Protein AF-A0A533SRE5-F1 (afdb_monomer_lite)

Secondary structure (DSSP, 8-state):
-HHHHHHHHHHHHHHH--HHHHHHHHHHHHHHHHHHHHHHHHHHHHHHHHHTTT-HHHHHHHHHHHHHHHHHHHHHHHHHHHHHHHGGG-

Sequence (90 aa):
MGLIGLIVASVANIFFASAALDWILTYVGVIIFTGLAAYDSQKIQQIGHSAASMGDEALSRASIIGALALYLDFVNLFLYMLRLFGRSRD

Structure (mmCIF, N/CA/C/O backbone):
data_AF-A0A533SRE5-F1
#
_entry.id   AF-A0A533SRE5-F1
#
loop_
_atom_site.group_PDB
_atom_site.id
_atom_site.type_symbol
_atom_site.label_atom_id
_atom_site.label_alt_id
_atom_site.label_comp_id
_atom_site.label_asym_id
_atom_site.label_entity_id
_atom_site.label_seq_id
_atom_site.pdbx_PDB_ins_code
_atom_site.Cartn_x
_atom_site.Cartn_y
_atom_site.Cartn_z
_atom_site.occupancy
_atom_site.B_iso_or_equiv
_atom_site.auth_seq_id
_atom_site.auth_comp_id
_atom_site.auth_asym_id
_atom_site.auth_atom_id
_atom_site.pdbx_PDB_model_num
ATOM 1 N N . MET A 1 1 ? -0.177 -12.452 1.533 1.00 61.34 1 MET A N 1
ATOM 2 C CA . MET A 1 1 ? 0.428 -13.240 0.433 1.00 61.34 1 MET A CA 1
ATOM 3 C C . MET A 1 1 ? 0.778 -12.383 -0.789 1.00 61.34 1 MET A C 1
ATOM 5 O O . MET A 1 1 ? 1.928 -12.441 -1.199 1.00 61.34 1 MET A O 1
ATOM 9 N N . GLY A 1 2 ? -0.117 -11.531 -1.322 1.00 65.44 2 GLY A N 1
ATOM 10 C CA . GLY A 1 2 ? 0.191 -10.669 -2.489 1.00 65.44 2 GLY A CA 1
ATOM 11 C C . GLY A 1 2 ? 1.354 -9.677 -2.294 1.00 65.44 2 GLY A C 1
ATOM 12 O O . GLY A 1 2 ? 2.203 -9.541 -3.168 1.00 65.44 2 GLY A O 1
ATOM 13 N N . LEU A 1 3 ? 1.453 -9.071 -1.107 1.00 69.81 3 LEU A N 1
ATOM 14 C CA . LEU A 1 3 ? 2.536 -8.151 -0.722 1.00 69.81 3 LEU A CA 1
ATOM 15 C C . LEU A 1 3 ? 3.932 -8.804 -0.785 1.00 69.81 3 LEU A C 1
ATOM 17 O O . LEU A 1 3 ? 4.879 -8.212 -1.291 1.00 69.81 3 LEU A O 1
ATOM 21 N N . ILE A 1 4 ? 4.043 -10.062 -0.343 1.00 75.94 4 ILE A N 1
ATOM 22 C CA . ILE A 1 4 ? 5.304 -10.822 -0.363 1.00 75.94 4 ILE A CA 1
ATOM 23 C C . ILE A 1 4 ? 5.716 -11.137 -1.807 1.00 75.94 4 ILE A C 1
ATOM 25 O O . ILE A 1 4 ? 6.887 -11.002 -2.148 1.00 75.94 4 ILE A O 1
ATOM 29 N N . GLY A 1 5 ? 4.760 -11.486 -2.674 1.00 72.56 5 GLY A N 1
ATOM 30 C CA . GLY A 1 5 ? 5.021 -11.700 -4.101 1.00 72.56 5 GLY A CA 1
ATOM 31 C C . GLY A 1 5 ? 5.557 -10.448 -4.803 1.00 72.56 5 GLY A C 1
ATOM 32 O O . GLY A 1 5 ? 6.506 -10.546 -5.576 1.00 72.56 5 GLY A O 1
ATOM 33 N N . LEU A 1 6 ? 5.018 -9.265 -4.480 1.00 72.81 6 LEU A N 1
ATOM 34 C CA . LEU A 1 6 ? 5.516 -7.986 -5.005 1.00 72.81 6 LEU A CA 1
A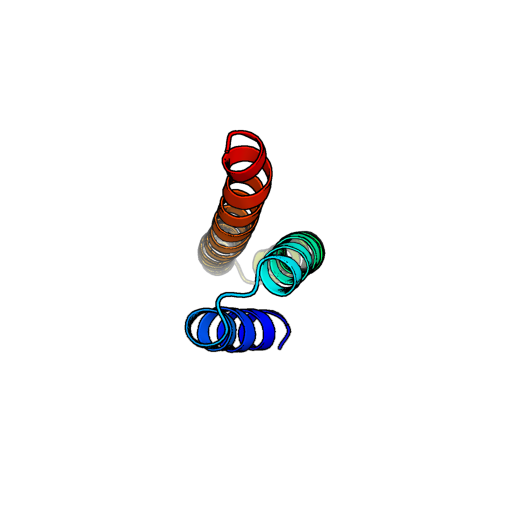TOM 35 C C . LEU A 1 6 ? 6.926 -7.647 -4.512 1.00 72.81 6 LEU A C 1
ATOM 37 O O . LEU A 1 6 ? 7.725 -7.127 -5.287 1.00 72.81 6 LEU A O 1
ATOM 41 N N . ILE A 1 7 ? 7.249 -7.960 -3.255 1.00 78.56 7 ILE A N 1
ATOM 42 C CA . ILE A 1 7 ? 8.596 -7.761 -2.701 1.00 78.56 7 ILE A CA 1
ATOM 43 C C . ILE A 1 7 ? 9.603 -8.695 -3.382 1.00 78.56 7 ILE A C 1
ATOM 45 O O . ILE A 1 7 ? 10.670 -8.256 -3.800 1.00 78.56 7 ILE A O 1
ATOM 49 N N . VAL A 1 8 ? 9.267 -9.975 -3.549 1.00 80.31 8 VAL A N 1
ATOM 50 C CA . VAL A 1 8 ? 10.152 -10.928 -4.238 1.00 80.31 8 VAL A CA 1
ATOM 51 C C . VAL A 1 8 ? 10.357 -10.518 -5.696 1.00 80.31 8 VAL A C 1
ATOM 53 O O . VAL A 1 8 ? 11.481 -10.544 -6.193 1.00 80.31 8 VAL A O 1
ATOM 56 N N . ALA A 1 9 ? 9.294 -10.090 -6.376 1.00 74.31 9 ALA A N 1
ATOM 57 C CA . ALA A 1 9 ? 9.375 -9.679 -7.768 1.00 74.31 9 ALA A CA 1
ATOM 58 C C . ALA A 1 9 ? 10.136 -8.355 -7.960 1.00 74.31 9 ALA A C 1
ATOM 60 O O . ALA A 1 9 ? 10.868 -8.216 -8.938 1.00 74.31 9 ALA A O 1
ATOM 61 N N . SER A 1 10 ? 10.030 -7.405 -7.022 1.00 72.00 10 SER A N 1
ATOM 62 C CA . SER A 1 10 ? 10.808 -6.161 -7.071 1.00 72.00 10 SER A CA 1
ATOM 63 C C . SER A 1 10 ? 12.300 -6.417 -6.860 1.00 72.00 10 SER A C 1
ATOM 65 O O . SER A 1 10 ? 13.111 -5.860 -7.595 1.00 72.00 10 SER A O 1
ATOM 67 N N . VAL A 1 11 ? 12.661 -7.316 -5.938 1.00 81.69 11 VAL A N 1
ATOM 68 C CA . VAL A 1 11 ? 14.050 -7.745 -5.723 1.00 81.69 11 VAL A CA 1
ATOM 69 C C . VAL A 1 11 ? 14.586 -8.496 -6.940 1.00 81.69 11 VAL A C 1
ATOM 71 O O . VAL A 1 11 ? 15.688 -8.205 -7.394 1.00 81.69 11 VAL A O 1
ATOM 74 N N . ALA A 1 12 ? 13.806 -9.414 -7.517 1.00 79.00 12 ALA A N 1
ATOM 75 C CA . ALA A 1 12 ? 14.200 -10.122 -8.733 1.00 79.00 12 ALA A CA 1
ATOM 76 C C . ALA A 1 12 ? 14.438 -9.152 -9.904 1.00 79.00 12 ALA A C 1
ATOM 78 O O . ALA A 1 12 ? 15.418 -9.294 -10.633 1.00 79.00 12 ALA A O 1
ATOM 79 N N . ASN A 1 13 ? 13.596 -8.126 -10.059 1.00 78.12 13 ASN A N 1
ATOM 80 C CA . ASN A 1 13 ? 13.725 -7.166 -11.151 1.00 78.12 13 ASN A CA 1
ATOM 81 C C . ASN A 1 13 ? 15.004 -6.307 -11.079 1.00 78.12 13 ASN A C 1
ATOM 83 O O . ASN A 1 13 ? 15.484 -5.870 -12.122 1.00 78.12 13 ASN A O 1
ATOM 87 N N . ILE A 1 14 ? 15.616 -6.139 -9.898 1.00 78.31 14 ILE A N 1
ATOM 88 C CA . ILE A 1 14 ? 16.931 -5.480 -9.763 1.00 78.31 14 ILE A CA 1
ATOM 89 C C . ILE A 1 14 ? 18.012 -6.237 -10.555 1.00 78.31 14 ILE A C 1
ATOM 91 O O . ILE A 1 14 ? 18.910 -5.612 -11.111 1.00 78.31 14 ILE A O 1
ATOM 95 N N . PHE A 1 15 ? 17.911 -7.567 -10.657 1.00 79.25 15 PHE A N 1
ATOM 96 C CA . PHE A 1 15 ? 18.884 -8.396 -11.377 1.00 79.25 15 PHE A CA 1
ATOM 97 C C . PHE A 1 15 ? 18.623 -8.472 -12.886 1.00 79.25 15 PHE A C 1
ATOM 99 O O . PHE A 1 15 ? 19.567 -8.623 -13.657 1.00 79.25 15 PHE A O 1
ATOM 106 N N . PHE A 1 16 ? 17.361 -8.373 -13.317 1.00 74.25 16 PHE A N 1
ATOM 107 C CA . PHE A 1 16 ? 16.987 -8.471 -14.734 1.00 74.25 16 PHE A CA 1
ATOM 108 C C . PHE A 1 16 ? 16.900 -7.116 -15.449 1.00 74.25 16 PHE A C 1
ATOM 110 O O . PHE A 1 16 ? 16.987 -7.092 -16.675 1.00 74.25 16 PHE A O 1
ATOM 117 N N . ALA A 1 17 ? 16.706 -6.013 -14.713 1.00 70.00 17 ALA A N 1
ATOM 118 C CA . ALA A 1 17 ? 16.622 -4.639 -15.225 1.00 70.00 17 ALA A CA 1
ATOM 119 C C . ALA A 1 17 ? 15.726 -4.481 -16.477 1.00 70.00 17 ALA A C 1
ATOM 121 O O . ALA A 1 17 ? 16.028 -3.715 -17.392 1.00 70.00 17 ALA A O 1
ATOM 122 N N . SER A 1 18 ? 14.621 -5.232 -16.548 1.00 74.38 18 SER A N 1
ATOM 123 C CA . SER A 1 18 ? 13.761 -5.261 -17.732 1.00 74.38 18 SER A CA 1
ATOM 124 C C . SER A 1 18 ? 12.683 -4.187 -17.656 1.00 74.38 18 SER A C 1
ATOM 126 O O . SER A 1 18 ? 11.830 -4.198 -16.764 1.00 74.38 18 SER A O 1
ATOM 128 N N . ALA A 1 19 ? 12.659 -3.300 -18.655 1.00 73.44 19 ALA A N 1
ATOM 129 C CA . ALA A 1 19 ? 11.649 -2.252 -18.758 1.00 73.44 19 ALA A CA 1
ATOM 130 C C . ALA A 1 19 ? 10.223 -2.828 -18.793 1.00 73.44 19 ALA A C 1
ATOM 132 O O . ALA A 1 19 ? 9.339 -2.288 -18.132 1.00 73.44 19 ALA A O 1
ATOM 133 N N . ALA A 1 20 ? 9.999 -3.940 -19.507 1.00 76.25 20 ALA A N 1
ATOM 134 C CA . ALA A 1 20 ? 8.686 -4.579 -19.624 1.00 76.25 20 ALA A CA 1
ATOM 135 C C . ALA A 1 20 ? 8.199 -5.187 -18.297 1.00 76.25 20 ALA A C 1
ATOM 137 O O . ALA A 1 20 ? 7.025 -5.039 -17.950 1.00 76.25 20 ALA A O 1
ATOM 138 N N . LEU A 1 21 ? 9.095 -5.820 -17.528 1.00 74.88 21 LEU A N 1
ATOM 139 C CA . LEU A 1 21 ? 8.756 -6.352 -16.204 1.00 74.88 21 LEU A CA 1
ATOM 140 C C . LEU A 1 21 ? 8.422 -5.230 -15.221 1.00 74.88 21 LEU A C 1
ATOM 142 O O . LEU A 1 21 ? 7.453 -5.351 -14.480 1.00 74.88 21 LEU A O 1
ATOM 146 N N . ASP A 1 22 ? 9.136 -4.106 -15.270 1.00 74.94 22 ASP A N 1
ATOM 147 C CA . ASP A 1 22 ? 8.816 -2.932 -14.452 1.00 74.94 22 ASP A CA 1
ATOM 148 C C . ASP A 1 22 ? 7.401 -2.385 -14.691 1.00 74.94 22 ASP A C 1
ATOM 150 O O . ASP A 1 22 ? 6.708 -2.019 -13.737 1.00 74.94 22 ASP A O 1
ATOM 154 N N . TRP A 1 23 ? 6.965 -2.309 -15.955 1.00 79.56 23 TRP A N 1
ATOM 155 C CA . TRP A 1 23 ? 5.617 -1.840 -16.295 1.00 79.56 23 TRP A CA 1
ATOM 156 C C . TRP A 1 23 ? 4.558 -2.775 -15.708 1.00 79.56 23 TRP A C 1
ATOM 158 O O . TRP A 1 23 ? 3.644 -2.318 -15.021 1.00 79.56 23 TRP A O 1
ATOM 168 N N . ILE A 1 24 ? 4.723 -4.087 -15.904 1.00 83.25 24 ILE A N 1
ATOM 169 C CA . ILE A 1 24 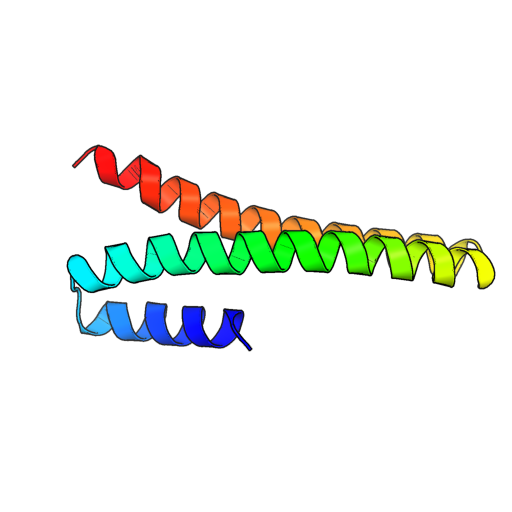? 3.816 -5.103 -15.356 1.00 83.25 24 ILE A CA 1
ATOM 170 C C . ILE A 1 24 ? 3.784 -5.022 -13.826 1.00 83.25 24 ILE A C 1
ATOM 172 O O . ILE A 1 24 ? 2.704 -4.976 -13.241 1.00 83.25 24 ILE A O 1
ATOM 176 N N . LEU A 1 25 ? 4.945 -4.941 -13.173 1.00 81.50 25 LEU A N 1
ATOM 177 C CA . LEU A 1 25 ? 5.044 -4.858 -11.715 1.00 81.50 25 LEU A CA 1
ATOM 178 C C . LEU A 1 25 ? 4.385 -3.602 -11.153 1.00 81.50 25 LEU A C 1
ATOM 180 O O . LEU A 1 25 ? 3.762 -3.666 -10.096 1.00 81.50 25 LEU A O 1
ATOM 184 N N . THR A 1 26 ? 4.483 -2.476 -11.859 1.00 80.56 26 THR A N 1
ATOM 185 C CA . THR A 1 26 ? 3.853 -1.224 -11.431 1.00 80.56 26 THR A CA 1
ATOM 186 C C . THR A 1 26 ? 2.328 -1.320 -11.527 1.00 80.56 26 THR A C 1
ATOM 188 O O . THR A 1 26 ? 1.649 -1.038 -10.543 1.00 80.56 26 THR A O 1
ATOM 191 N N . TYR A 1 27 ? 1.773 -1.789 -12.652 1.00 85.56 27 TYR A N 1
ATOM 192 C CA . TYR A 1 27 ? 0.318 -1.952 -12.802 1.00 85.56 27 TYR A CA 1
ATOM 193 C C . TYR A 1 27 ? -0.263 -2.993 -11.841 1.00 85.56 27 TYR A C 1
ATOM 195 O O . TYR A 1 27 ? -1.269 -2.735 -11.180 1.00 85.56 27 TYR A O 1
ATOM 203 N N . VAL A 1 28 ? 0.386 -4.155 -11.725 1.00 87.06 28 VAL A N 1
ATOM 204 C CA . VAL A 1 28 ? -0.020 -5.214 -10.791 1.00 87.06 28 VAL 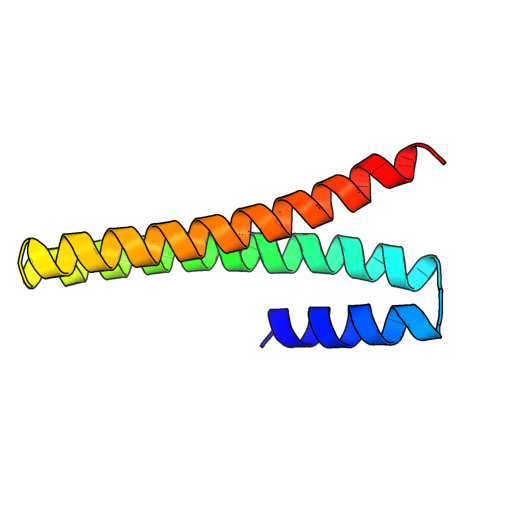A CA 1
ATOM 205 C C . VAL A 1 28 ? 0.083 -4.722 -9.347 1.00 87.06 28 VAL A C 1
ATOM 207 O O . VAL A 1 28 ? -0.821 -4.980 -8.555 1.00 87.06 28 VAL A O 1
ATOM 210 N N . GLY A 1 29 ? 1.130 -3.958 -9.019 1.00 84.44 29 GLY A N 1
ATOM 211 C CA . GLY A 1 29 ? 1.289 -3.291 -7.729 1.00 84.44 29 GLY A CA 1
ATOM 212 C C . GLY A 1 29 ? 0.095 -2.404 -7.389 1.00 84.44 29 GLY A C 1
ATOM 213 O O . GLY A 1 29 ? -0.536 -2.606 -6.354 1.00 84.44 29 GLY A O 1
ATOM 214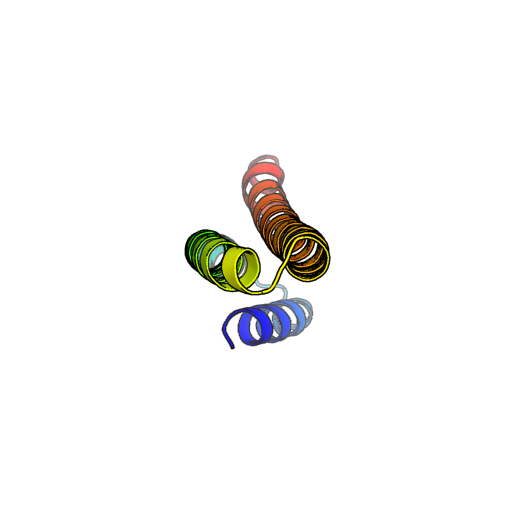 N N . VAL A 1 30 ? -0.282 -1.488 -8.286 1.00 88.25 30 VAL A N 1
ATOM 215 C CA . VAL A 1 30 ? -1.443 -0.603 -8.080 1.00 88.25 30 VAL A CA 1
ATOM 216 C C . VAL A 1 30 ? -2.731 -1.403 -7.876 1.00 88.25 30 VAL A C 1
ATOM 218 O O . VAL A 1 30 ? -3.466 -1.125 -6.931 1.00 88.25 30 VAL A O 1
ATOM 221 N N . ILE A 1 31 ? -3.007 -2.412 -8.710 1.00 89.62 31 ILE A N 1
ATOM 222 C CA . ILE A 1 31 ? -4.238 -3.217 -8.610 1.00 89.62 31 ILE A CA 1
ATOM 223 C C . ILE A 1 31 ? -4.298 -3.967 -7.273 1.00 89.62 31 ILE A C 1
ATOM 225 O O . ILE A 1 31 ? -5.322 -3.925 -6.588 1.00 89.62 31 ILE A O 1
ATOM 229 N N . ILE A 1 32 ? -3.201 -4.617 -6.874 1.00 88.44 32 ILE A N 1
ATOM 230 C CA . ILE A 1 32 ? -3.129 -5.372 -5.617 1.00 88.44 32 ILE A CA 1
ATOM 231 C C . ILE A 1 32 ? -3.289 -4.440 -4.416 1.00 88.44 32 ILE A C 1
ATOM 233 O O . ILE A 1 32 ? -4.101 -4.730 -3.542 1.00 88.44 32 ILE A O 1
ATOM 237 N N . PHE A 1 33 ? -2.557 -3.324 -4.368 1.00 86.38 33 PHE A N 1
ATOM 238 C CA . PHE A 1 33 ? -2.630 -2.395 -3.238 1.00 86.38 33 PHE A CA 1
ATOM 239 C C . PHE A 1 33 ? -3.974 -1.673 -3.153 1.00 86.38 33 PHE A C 1
ATOM 241 O O . PHE A 1 33 ? -4.471 -1.466 -2.053 1.00 86.38 33 PHE A O 1
ATOM 248 N N . THR A 1 34 ? -4.615 -1.372 -4.286 1.00 89.44 34 THR A N 1
ATOM 249 C CA . THR A 1 34 ? -5.980 -0.819 -4.291 1.00 89.44 34 THR A CA 1
ATOM 250 C C . THR A 1 34 ? -6.981 -1.830 -3.727 1.00 89.44 34 THR A C 1
ATOM 252 O O . THR A 1 34 ? -7.814 -1.479 -2.894 1.00 89.44 34 THR A O 1
ATOM 255 N N . GLY A 1 35 ? -6.892 -3.097 -4.148 1.00 89.75 35 GLY A N 1
ATOM 256 C CA . GLY A 1 35 ? -7.761 -4.163 -3.646 1.00 89.75 35 GLY A CA 1
ATOM 257 C C . GLY A 1 35 ? -7.542 -4.462 -2.160 1.00 89.75 35 GLY A C 1
ATOM 258 O O . GLY A 1 35 ? -8.512 -4.630 -1.423 1.00 89.75 35 GLY A O 1
ATOM 259 N N . LEU A 1 36 ? -6.283 -4.480 -1.710 1.00 88.25 36 LEU A N 1
ATOM 260 C CA . LEU A 1 36 ? -5.931 -4.645 -0.298 1.00 88.25 36 LEU A CA 1
ATOM 261 C C . LEU A 1 36 ? -6.446 -3.476 0.543 1.00 88.25 36 LEU A C 1
ATOM 263 O O . LEU A 1 36 ? -7.155 -3.720 1.509 1.00 88.25 36 LEU A O 1
ATOM 267 N N . ALA A 1 37 ? -6.219 -2.230 0.121 1.00 88.88 37 ALA A N 1
ATOM 268 C CA . ALA A 1 37 ? -6.707 -1.053 0.837 1.00 88.88 37 ALA A CA 1
ATOM 269 C C . ALA A 1 37 ? -8.242 -1.043 0.970 1.00 88.88 37 ALA A C 1
ATOM 271 O O . ALA A 1 37 ? -8.783 -0.709 2.026 1.00 88.88 37 ALA A O 1
ATOM 272 N N . ALA A 1 38 ? -8.963 -1.446 -0.084 1.00 90.00 38 ALA A N 1
ATOM 273 C CA . ALA A 1 38 ? -10.419 -1.574 -0.040 1.00 90.00 38 ALA A CA 1
ATOM 274 C C . ALA A 1 38 ? -10.873 -2.659 0.952 1.00 90.00 38 ALA A C 1
ATOM 276 O O . ALA A 1 38 ? -11.836 -2.455 1.695 1.00 90.00 38 ALA A O 1
ATOM 277 N N . TYR A 1 39 ? -10.174 -3.796 0.989 1.00 90.06 39 TYR A N 1
ATOM 278 C CA . TYR A 1 39 ? -10.446 -4.871 1.940 1.00 90.06 39 TYR A CA 1
ATOM 279 C C . TYR A 1 39 ? -10.132 -4.456 3.382 1.00 90.06 39 TYR A C 1
ATOM 281 O O . TYR A 1 39 ? -10.955 -4.654 4.278 1.00 90.06 39 TYR A O 1
ATOM 289 N N . ASP A 1 40 ? -8.976 -3.838 3.615 1.00 89.25 40 ASP A N 1
ATOM 290 C CA . ASP A 1 40 ? -8.545 -3.421 4.944 1.00 89.25 40 ASP A CA 1
ATOM 291 C C . ASP A 1 40 ? -9.435 -2.302 5.498 1.00 89.25 40 ASP A C 1
ATOM 293 O O . ASP A 1 40 ? -9.772 -2.330 6.681 1.00 89.25 40 ASP A O 1
ATOM 297 N N . SER A 1 41 ? -9.960 -1.410 4.649 1.00 87.94 41 SER A N 1
ATOM 298 C CA . SER A 1 41 ? -10.988 -0.437 5.043 1.00 87.94 41 SER A CA 1
ATOM 299 C C . SER A 1 41 ? -12.251 -1.112 5.601 1.00 87.94 41 SER A C 1
ATOM 301 O O . SER A 1 41 ? -12.712 -0.763 6.692 1.00 87.94 41 SER A O 1
ATOM 303 N N . GLN A 1 42 ? -12.771 -2.136 4.913 1.00 91.00 42 GLN A N 1
ATOM 304 C CA . GLN A 1 42 ? -13.943 -2.892 5.379 1.00 91.00 42 GLN A CA 1
ATOM 305 C C . GLN A 1 42 ? -13.641 -3.670 6.665 1.00 91.00 42 GLN A C 1
ATOM 307 O O . GLN A 1 42 ? -14.439 -3.683 7.605 1.00 91.00 42 GLN A O 1
ATOM 312 N N . LYS A 1 43 ? -12.459 -4.285 6.741 1.00 88.50 43 LYS A N 1
ATOM 313 C CA . LYS A 1 43 ? -12.013 -5.034 7.916 1.00 88.50 43 LYS A CA 1
ATOM 314 C C . LYS A 1 43 ? -11.885 -4.135 9.146 1.00 88.50 43 LYS A C 1
ATOM 316 O O . LYS A 1 43 ? -12.350 -4.510 10.220 1.00 88.50 43 LYS A O 1
ATOM 321 N N . ILE A 1 44 ? -11.294 -2.948 9.008 1.00 87.44 44 ILE A N 1
ATOM 322 C CA . ILE A 1 44 ? -11.160 -1.975 10.102 1.00 87.44 44 ILE A CA 1
ATOM 323 C C . ILE A 1 44 ? -12.537 -1.515 10.579 1.00 87.44 44 ILE A C 1
ATOM 325 O O . ILE A 1 44 ? -12.767 -1.440 11.786 1.00 87.44 44 ILE A O 1
ATOM 329 N N . GLN A 1 45 ? -13.478 -1.282 9.660 1.00 87.12 45 GLN A N 1
ATOM 330 C CA . GLN A 1 45 ? -14.856 -0.959 10.020 1.00 87.12 45 GLN A CA 1
ATOM 331 C C . GLN A 1 45 ? -15.494 -2.086 10.848 1.00 87.12 45 GLN A C 1
ATOM 333 O O . GLN A 1 45 ? -16.080 -1.815 11.897 1.00 87.12 45 GLN A O 1
ATOM 338 N N . GLN A 1 46 ? -15.343 -3.348 10.439 1.00 87.25 46 GLN A N 1
ATOM 339 C CA . GLN A 1 46 ? -15.866 -4.502 11.179 1.00 87.25 46 GLN A CA 1
ATOM 340 C C . GLN A 1 46 ? -15.226 -4.650 12.571 1.00 87.25 46 GLN A C 1
ATOM 342 O O . GLN A 1 46 ? -15.921 -4.922 13.556 1.00 87.25 46 GLN A O 1
ATOM 347 N N . ILE A 1 47 ? -13.912 -4.436 12.671 1.00 85.00 47 ILE A N 1
ATOM 348 C CA . ILE A 1 47 ? -13.186 -4.457 13.947 1.00 85.00 47 ILE A CA 1
ATOM 349 C C . ILE A 1 47 ? -13.685 -3.331 14.856 1.00 85.00 47 ILE A C 1
ATOM 351 O O . ILE A 1 47 ? -13.919 -3.581 16.033 1.00 85.00 47 ILE A O 1
ATOM 355 N N . GLY A 1 48 ? -13.915 -2.125 14.329 1.00 83.44 48 GLY A N 1
ATOM 356 C CA . GLY A 1 48 ? -14.444 -0.994 15.096 1.00 83.44 48 GLY A CA 1
ATOM 357 C C . GLY A 1 48 ? -15.816 -1.276 15.718 1.00 83.44 48 GLY A C 1
ATOM 358 O O . GLY A 1 48 ? -16.015 -1.014 16.902 1.00 83.44 48 GLY A O 1
ATOM 359 N N . HIS A 1 49 ? -16.731 -1.894 14.964 1.00 82.44 49 HIS A N 1
ATOM 360 C CA . HIS A 1 49 ? -18.049 -2.296 15.483 1.00 82.44 49 HIS A CA 1
ATOM 361 C C . HIS A 1 49 ? -17.938 -3.365 16.577 1.00 82.44 49 HIS A C 1
ATOM 363 O O . HIS A 1 49 ? -18.684 -3.343 17.552 1.00 82.44 49 HIS A O 1
ATOM 369 N N . SER A 1 50 ? -16.983 -4.284 16.431 1.00 80.75 50 SER A N 1
ATOM 370 C CA . SER A 1 50 ? -16.740 -5.354 17.404 1.00 80.75 50 SER A CA 1
ATOM 371 C C . SER A 1 50 ? -16.082 -4.810 18.679 1.00 80.75 50 SER A C 1
ATOM 373 O O . SER A 1 50 ? -16.489 -5.151 19.787 1.00 80.75 50 SER A O 1
ATOM 375 N N . ALA A 1 51 ? -15.111 -3.906 18.539 1.00 79.44 51 ALA A N 1
ATOM 376 C CA . ALA A 1 51 ? -14.386 -3.273 19.638 1.00 79.44 51 ALA A CA 1
ATOM 377 C C . ALA A 1 51 ? -15.266 -2.315 20.457 1.00 79.44 51 ALA A C 1
ATOM 379 O O . ALA A 1 51 ? -15.087 -2.222 21.668 1.00 79.44 51 ALA A O 1
ATOM 380 N N . ALA A 1 52 ? -16.266 -1.676 19.835 1.00 75.62 52 ALA A N 1
ATOM 381 C CA . ALA A 1 52 ? -17.252 -0.847 20.534 1.00 75.62 52 ALA A CA 1
ATOM 382 C C . ALA A 1 52 ? -18.027 -1.624 21.619 1.00 75.62 52 ALA A C 1
ATOM 384 O O . ALA A 1 52 ? -18.443 -1.044 22.616 1.00 75.62 52 ALA A O 1
ATOM 385 N N . SER A 1 53 ? -18.174 -2.946 21.462 1.00 76.62 53 SER A N 1
ATOM 386 C CA . SER A 1 53 ? -18.819 -3.817 22.457 1.00 76.62 53 SER A CA 1
ATOM 387 C C . SER A 1 53 ? -17.910 -4.212 23.632 1.00 76.62 53 SER A C 1
ATOM 389 O O . SER A 1 53 ? -18.397 -4.700 24.648 1.00 76.62 53 SER A O 1
ATOM 391 N N . MET A 1 54 ? -16.595 -3.991 23.509 1.00 77.38 54 MET A N 1
ATOM 392 C CA . MET A 1 54 ? -15.571 -4.402 24.479 1.00 77.38 54 MET A CA 1
ATOM 393 C C . MET A 1 54 ? -15.084 -3.250 25.381 1.00 77.38 54 MET A C 1
ATOM 395 O O . MET A 1 54 ? -14.316 -3.497 26.310 1.00 77.38 54 MET A O 1
ATOM 399 N N . GLY A 1 55 ? -15.530 -2.011 25.131 1.00 84.31 55 GLY A N 1
ATOM 400 C CA . GLY A 1 55 ? -15.207 -0.808 25.912 1.00 84.31 55 GLY A CA 1
ATOM 401 C C . GLY A 1 55 ? -14.284 0.194 25.198 1.00 84.31 55 GLY A C 1
ATOM 402 O O . GLY A 1 55 ? -13.626 -0.128 24.207 1.00 84.31 55 GLY A O 1
ATOM 403 N N . ASP A 1 56 ? -14.216 1.422 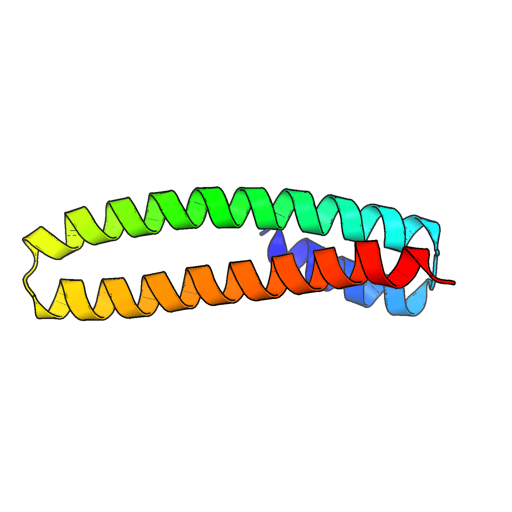25.728 1.00 81.88 56 ASP A N 1
ATOM 404 C CA . ASP A 1 56 ? -13.520 2.564 25.101 1.00 81.88 56 ASP A CA 1
ATOM 405 C C . ASP A 1 56 ? -12.016 2.340 24.880 1.00 81.88 56 ASP A C 1
ATOM 407 O O . ASP A 1 56 ? -11.455 2.769 23.869 1.00 81.88 56 ASP A O 1
ATOM 411 N N . GLU A 1 57 ? -11.339 1.635 25.790 1.00 84.38 57 GLU A N 1
ATOM 412 C CA . GLU A 1 57 ? -9.899 1.390 25.659 1.00 84.38 57 GLU A CA 1
ATOM 413 C C . GLU A 1 57 ? -9.582 0.435 24.495 1.00 84.38 57 GLU A C 1
ATOM 415 O O . GLU A 1 57 ? -8.629 0.653 23.740 1.00 84.38 57 GLU A O 1
ATOM 420 N N . ALA A 1 58 ? -10.411 -0.594 24.297 1.00 83.12 58 ALA A N 1
ATOM 421 C CA . ALA A 1 58 ? -10.284 -1.518 23.174 1.00 83.12 58 ALA A CA 1
ATOM 422 C C . ALA A 1 58 ? -10.566 -0.811 21.838 1.00 83.12 58 ALA A C 1
ATOM 424 O O . ALA A 1 58 ? -9.844 -1.027 20.861 1.00 83.12 58 ALA A O 1
ATOM 425 N N . LEU A 1 59 ? -11.559 0.082 21.810 1.00 86.25 59 LEU A N 1
ATOM 426 C CA . LEU A 1 59 ? -11.902 0.892 20.641 1.00 86.25 59 LEU A CA 1
ATOM 427 C C . LEU A 1 59 ? -10.778 1.870 20.254 1.00 86.25 59 LEU A C 1
ATOM 429 O O . LEU A 1 59 ? -10.430 1.990 19.076 1.00 86.25 59 LEU A O 1
ATOM 433 N N . SER A 1 60 ? -10.156 2.525 21.236 1.00 86.31 60 SER A N 1
ATOM 434 C CA . SER A 1 60 ? -9.016 3.424 21.013 1.00 86.31 60 SER A CA 1
ATOM 435 C C . SER A 1 60 ? -7.815 2.682 20.414 1.00 86.31 60 SER A C 1
ATOM 437 O O . SER A 1 60 ? -7.274 3.072 19.380 1.00 86.31 60 SER A O 1
ATOM 439 N N . ARG A 1 61 ? -7.442 1.527 20.979 1.00 87.19 61 ARG A N 1
ATOM 440 C CA . ARG A 1 61 ? -6.338 0.717 20.437 1.00 87.19 61 ARG A CA 1
ATOM 441 C C . ARG A 1 61 ? -6.642 0.194 19.031 1.00 87.19 61 ARG A C 1
ATOM 443 O O . ARG A 1 61 ? -5.777 0.249 18.157 1.00 87.19 61 ARG A O 1
ATOM 450 N N . ALA A 1 62 ? -7.865 -0.285 18.802 1.00 87.56 62 ALA A N 1
ATOM 451 C CA . ALA A 1 62 ? -8.296 -0.785 17.500 1.00 87.56 62 ALA A CA 1
ATOM 452 C C . ALA A 1 62 ? -8.274 0.306 16.420 1.00 87.56 62 ALA A C 1
ATOM 454 O O . ALA A 1 62 ? -7.837 0.047 15.300 1.00 87.56 62 ALA A O 1
ATOM 455 N N . SER A 1 63 ? -8.694 1.529 16.755 1.00 87.56 63 SER A N 1
ATOM 456 C CA . SER A 1 63 ? -8.684 2.654 15.815 1.00 87.56 63 SER A CA 1
ATOM 457 C C . SER A 1 63 ? -7.266 3.114 15.464 1.00 87.56 63 SER A C 1
ATOM 459 O O . SER A 1 63 ? -6.998 3.351 14.289 1.00 87.56 63 SER A O 1
ATOM 461 N N . ILE A 1 64 ? -6.328 3.140 16.420 1.00 91.00 64 ILE A N 1
ATOM 462 C CA . ILE A 1 64 ? -4.912 3.455 16.151 1.00 91.00 64 ILE A CA 1
ATOM 463 C C . ILE A 1 64 ? -4.277 2.410 15.224 1.00 91.00 64 ILE A C 1
ATOM 465 O O . ILE A 1 64 ? -3.645 2.767 14.230 1.00 91.00 64 ILE A O 1
ATOM 469 N N . ILE A 1 65 ? -4.454 1.117 15.521 1.00 89.50 65 ILE A N 1
ATOM 470 C CA . ILE A 1 65 ? -3.892 0.032 14.699 1.00 89.50 65 ILE A CA 1
ATOM 471 C C . ILE A 1 65 ? -4.531 0.025 13.306 1.00 89.50 65 ILE A C 1
ATOM 473 O O . ILE A 1 65 ? -3.827 -0.139 12.310 1.00 89.50 65 ILE A O 1
ATOM 477 N N . GLY A 1 66 ? -5.847 0.239 13.225 1.00 89.31 66 GLY A N 1
ATOM 478 C CA . GLY A 1 66 ? -6.554 0.350 11.954 1.00 89.31 66 GLY A CA 1
ATOM 479 C C . GLY A 1 66 ? -6.048 1.523 11.116 1.00 89.31 66 GLY A C 1
ATOM 480 O O . GLY A 1 66 ? -5.711 1.346 9.948 1.00 89.31 66 GLY A O 1
ATOM 481 N N . ALA A 1 67 ? -5.907 2.705 11.717 1.00 90.19 67 ALA A N 1
ATOM 482 C CA . ALA A 1 67 ? -5.375 3.880 11.034 1.00 90.19 67 ALA A CA 1
ATOM 483 C C . ALA A 1 67 ? -3.936 3.663 10.535 1.00 90.19 67 ALA A C 1
ATOM 485 O O . ALA A 1 67 ? -3.617 4.042 9.410 1.00 90.19 67 ALA A O 1
ATOM 486 N N . LEU A 1 68 ? -3.079 3.017 11.334 1.00 91.38 68 LEU A N 1
ATOM 487 C CA . LEU A 1 68 ? -1.710 2.685 10.937 1.00 91.38 68 LEU A CA 1
ATOM 488 C C . LEU A 1 68 ? -1.675 1.718 9.744 1.00 91.38 68 LEU A C 1
ATOM 490 O O . LEU A 1 68 ? -0.896 1.930 8.818 1.00 91.38 68 LEU A O 1
ATOM 494 N N . ALA A 1 69 ? -2.523 0.686 9.734 1.00 88.44 69 ALA A N 1
ATOM 495 C CA . ALA A 1 69 ? -2.616 -0.237 8.603 1.00 88.44 69 ALA A CA 1
ATOM 496 C C . ALA A 1 69 ? -3.023 0.498 7.314 1.00 88.44 69 ALA A C 1
ATOM 498 O O . ALA A 1 69 ? -2.314 0.418 6.312 1.00 88.44 69 ALA A O 1
ATOM 499 N N . LEU A 1 70 ? -4.082 1.313 7.381 1.00 88.81 70 LEU A N 1
ATOM 500 C CA . LEU A 1 70 ? -4.563 2.089 6.235 1.00 88.81 70 LEU A CA 1
ATOM 501 C C . LEU A 1 70 ? -3.512 3.095 5.728 1.00 88.81 70 LEU A C 1
ATOM 503 O O . LEU A 1 70 ? -3.387 3.323 4.526 1.00 88.81 70 LEU A O 1
ATOM 507 N N . TYR A 1 71 ? -2.738 3.690 6.643 1.00 91.44 71 TYR A N 1
ATOM 508 C CA . TYR A 1 71 ? -1.628 4.580 6.305 1.00 91.44 71 TYR A CA 1
ATOM 509 C C . TYR A 1 71 ? -0.535 3.853 5.512 1.00 91.44 71 TYR A C 1
ATOM 511 O O . TYR A 1 71 ? -0.060 4.373 4.502 1.00 91.44 71 TYR A O 1
ATOM 519 N N . LEU A 1 72 ? -0.150 2.645 5.930 1.00 88.94 72 LEU A N 1
ATOM 520 C CA . LEU A 1 72 ? 0.861 1.849 5.229 1.00 88.94 72 LEU A CA 1
ATOM 521 C C . LEU A 1 72 ? 0.396 1.436 3.827 1.00 88.94 72 LEU A C 1
ATOM 523 O O . LEU A 1 72 ? 1.182 1.498 2.877 1.00 88.94 72 LEU A O 1
ATOM 527 N N . ASP A 1 73 ? -0.876 1.071 3.671 1.00 88.00 73 ASP A N 1
ATOM 528 C CA . ASP A 1 73 ? -1.449 0.769 2.356 1.00 88.00 73 ASP A CA 1
ATOM 529 C C . ASP A 1 73 ? -1.449 1.999 1.447 1.00 88.00 73 ASP A C 1
ATOM 531 O O . ASP A 1 73 ? -1.047 1.918 0.282 1.00 88.00 73 ASP A O 1
ATOM 535 N N . PHE A 1 74 ? -1.825 3.158 1.994 1.00 89.50 74 PHE A N 1
ATOM 536 C CA . PHE A 1 74 ? -1.822 4.420 1.265 1.00 89.50 74 PHE A CA 1
ATOM 537 C C . PHE A 1 74 ? -0.417 4.815 0.798 1.00 89.50 74 PHE A C 1
ATOM 539 O O . PHE A 1 74 ? -0.245 5.187 -0.362 1.00 89.50 74 PHE A O 1
ATOM 546 N N . VAL A 1 75 ? 0.601 4.696 1.658 1.00 90.62 75 VAL A N 1
ATOM 547 C CA . VAL A 1 75 ? 1.996 4.993 1.294 1.00 90.62 75 VAL A CA 1
ATOM 548 C C . VAL A 1 75 ? 2.463 4.099 0.147 1.00 90.62 75 VAL A C 1
ATOM 550 O O . VAL A 1 75 ? 3.048 4.595 -0.815 1.00 90.62 75 VAL A O 1
ATOM 553 N N . ASN A 1 76 ? 2.179 2.797 0.203 1.00 86.81 76 ASN A N 1
ATOM 554 C CA . ASN A 1 76 ? 2.568 1.882 -0.867 1.00 86.81 76 ASN A CA 1
ATOM 555 C C . ASN A 1 76 ? 1.874 2.227 -2.187 1.00 86.81 76 ASN A C 1
ATOM 557 O O . ASN A 1 76 ? 2.541 2.369 -3.212 1.00 86.81 76 ASN A O 1
ATOM 561 N N . LEU A 1 77 ? 0.554 2.426 -2.162 1.00 88.12 77 LEU A N 1
ATOM 562 C CA . LEU A 1 77 ? -0.208 2.842 -3.337 1.00 88.12 77 LEU A CA 1
ATOM 563 C C . LEU A 1 77 ? 0.347 4.149 -3.923 1.00 88.12 77 LEU A C 1
ATOM 565 O O . LEU A 1 77 ? 0.571 4.243 -5.130 1.00 88.12 77 LEU A O 1
ATOM 569 N N . PHE A 1 78 ? 0.636 5.129 -3.068 1.00 90.31 78 PHE A N 1
ATOM 570 C CA . PHE A 1 78 ? 1.199 6.413 -3.463 1.00 90.31 78 PHE A CA 1
ATOM 571 C C . PHE A 1 78 ? 2.566 6.267 -4.142 1.00 90.31 78 PHE A C 1
ATOM 573 O O . PHE A 1 78 ? 2.792 6.874 -5.187 1.00 90.31 78 PHE A O 1
ATOM 580 N N . LEU A 1 79 ? 3.458 5.418 -3.621 1.00 86.88 79 LEU A N 1
ATOM 581 C CA . LEU A 1 79 ? 4.754 5.138 -4.249 1.00 86.88 79 LEU A CA 1
ATOM 582 C C . LEU A 1 79 ? 4.603 4.483 -5.629 1.00 86.88 79 LEU A C 1
ATOM 584 O O . LEU A 1 79 ? 5.335 4.838 -6.557 1.00 86.88 79 LEU A O 1
ATOM 588 N N . TYR A 1 80 ? 3.646 3.566 -5.802 1.00 85.56 80 TYR A N 1
ATOM 589 C CA . TYR A 1 80 ? 3.359 2.993 -7.120 1.00 85.56 80 TYR A CA 1
ATOM 590 C C . TYR A 1 80 ? 2.778 4.027 -8.086 1.00 85.56 80 TYR A C 1
ATOM 592 O O . TYR A 1 80 ? 3.181 4.059 -9.249 1.00 85.56 80 TYR A O 1
ATOM 600 N N . MET A 1 81 ? 1.895 4.913 -7.616 1.00 85.94 81 MET A N 1
ATOM 601 C CA . MET A 1 81 ? 1.379 6.017 -8.429 1.00 85.94 81 MET A CA 1
ATOM 602 C C . MET A 1 81 ? 2.490 6.991 -8.834 1.00 85.94 81 MET A C 1
ATOM 604 O O . MET A 1 81 ? 2.576 7.371 -10.000 1.00 85.94 81 MET A O 1
ATOM 608 N N . LEU A 1 82 ? 3.382 7.352 -7.906 1.00 87.44 82 LEU A N 1
ATOM 609 C CA . LEU A 1 82 ? 4.555 8.179 -8.194 1.00 87.44 82 LEU A CA 1
ATOM 610 C C . LEU A 1 82 ? 5.463 7.529 -9.235 1.00 87.44 82 LEU A C 1
ATOM 612 O O . LEU A 1 82 ? 5.939 8.215 -10.132 1.00 87.44 82 LEU A O 1
ATOM 616 N N . ARG A 1 83 ? 5.684 6.215 -9.154 1.00 81.75 83 ARG A N 1
ATOM 617 C CA . ARG A 1 83 ? 6.468 5.485 -10.156 1.00 81.75 83 ARG A CA 1
ATOM 618 C C . ARG A 1 83 ? 5.791 5.502 -11.528 1.00 81.75 83 ARG A C 1
ATOM 620 O O . ARG A 1 83 ? 6.471 5.693 -12.529 1.00 81.75 83 ARG A O 1
ATOM 627 N N . LEU A 1 84 ? 4.470 5.337 -11.572 1.00 82.19 84 LEU A N 1
ATOM 628 C CA . LEU A 1 84 ? 3.690 5.336 -12.810 1.00 82.19 84 LEU A CA 1
ATOM 629 C C . LEU A 1 84 ? 3.697 6.714 -13.494 1.00 82.19 84 LEU A C 1
ATOM 631 O O . LEU A 1 84 ? 3.952 6.809 -14.693 1.00 82.19 84 LEU A O 1
ATOM 635 N N . PHE A 1 85 ? 3.483 7.791 -12.734 1.00 83.12 85 PHE A N 1
ATOM 636 C CA . PHE A 1 85 ? 3.451 9.153 -13.277 1.00 83.12 85 PHE A CA 1
ATOM 637 C C . PHE A 1 85 ? 4.838 9.782 -13.457 1.00 83.12 85 PHE A C 1
ATOM 639 O O . PHE A 1 85 ? 5.057 10.520 -14.414 1.00 83.12 85 PHE A O 1
ATOM 646 N N . GLY A 1 86 ? 5.790 9.489 -12.572 1.00 78.12 86 GLY A N 1
ATOM 647 C CA . GLY A 1 86 ? 7.159 10.008 -12.640 1.00 78.12 86 GLY A CA 1
ATOM 648 C C . GLY A 1 86 ? 7.935 9.479 -13.843 1.00 78.12 86 GLY A C 1
ATOM 649 O O . GLY A 1 86 ? 8.731 10.206 -14.423 1.00 78.12 86 GLY A O 1
ATOM 650 N N . ARG A 1 87 ? 7.637 8.251 -14.275 1.00 66.38 87 ARG A N 1
ATOM 651 C CA . ARG A 1 87 ? 8.283 7.590 -15.417 1.00 66.38 87 ARG A CA 1
ATOM 652 C C . ARG A 1 87 ? 7.741 8.020 -16.781 1.00 66.38 87 ARG A C 1
ATOM 654 O O . ARG A 1 87 ? 8.321 7.670 -17.793 1.00 66.38 87 ARG A O 1
ATOM 661 N N . SER A 1 88 ? 6.659 8.799 -16.823 1.00 58.19 88 SER A N 1
ATOM 662 C CA . SER A 1 88 ? 6.129 9.370 -18.074 1.00 58.19 88 SER A CA 1
ATOM 663 C C . SER A 1 88 ? 6.921 10.601 -18.559 1.00 58.19 88 SER A C 1
ATOM 665 O O . SER A 1 88 ? 6.481 11.274 -19.487 1.00 58.19 88 SER A O 1
ATOM 667 N N . ARG A 1 89 ? 8.028 10.958 -17.886 1.00 57.66 89 ARG A N 1
ATOM 668 C CA . ARG A 1 89 ? 8.803 12.192 -18.118 1.00 57.66 89 ARG A CA 1
ATOM 669 C C . ARG A 1 89 ? 10.212 11.959 -18.687 1.00 57.66 89 ARG A C 1
ATOM 671 O O . ARG A 1 89 ? 10.864 12.956 -18.978 1.00 57.66 89 ARG A O 1
ATOM 678 N N . ASP A 1 90 ? 10.620 10.702 -18.873 1.00 48.12 90 ASP A N 1
ATOM 679 C CA . ASP A 1 90 ? 11.865 10.264 -19.533 1.00 48.12 90 ASP A CA 1
ATOM 680 C C . ASP A 1 90 ? 11.523 9.385 -20.748 1.00 48.12 90 ASP A C 1
ATOM 682 O O . ASP A 1 90 ? 12.237 9.479 -21.771 1.00 48.12 90 ASP A O 1
#

pLDDT: mean 82.0, std 8.4, range [48.12, 91.44]

Foldseek 3Di:
DLVVVLVVLVVVCVVVVDPVSLVVSLVSQLVVLVVVLVVLVVVLVVLLVVQVVVDDVSNVVSVVVSVVVNVVSVVSNVVSVCVVVVVVPD

Radius of gyration: 16.87 Å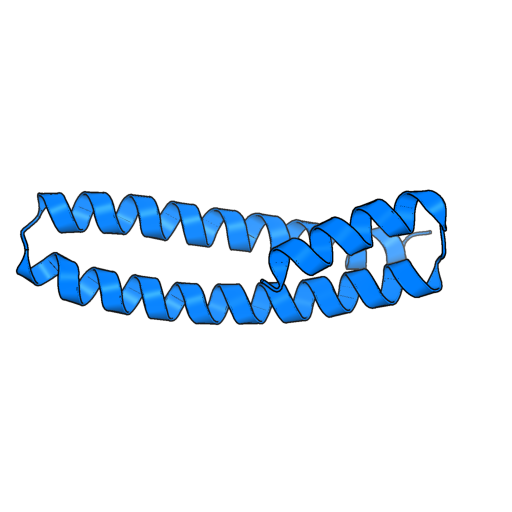; chains: 1; bounding box: 38×25×46 Å